Protein AF-A0A838MHF1-F1 (afdb_monomer)

Sequence (135 aa):
MNDENKIKYQLILDCNNQLKQMGILRFEILAIVSSISMAIFGFIFTLTNIIQNSILAGMSLSIFLFITLVSLAIYIDQTRENMYYLINVMQEMKIKKLGQDFDTPKPKSSAHWPETLYIIFIIDILFFILSLLKF

Foldseek 3Di:
DDVVVVVVVVVVVVVQVVVLVVVLVLLVVQLVVLVVVLVVLVVVVVVVVQFPAPVLSVVLNVLSVVLNVVSVVVSVVSVVVVVVLVVVVVVCPVVDDPPDDDPRPPPPPPVDDSVVSVVSNVVSVVSNVVRRDDD

Structure (mmCIF, N/CA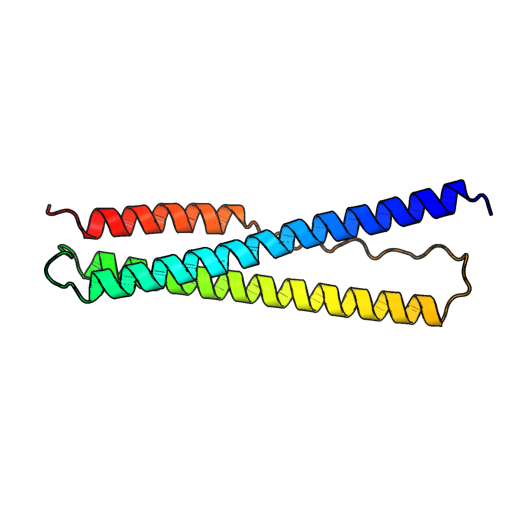/C/O backbone):
data_AF-A0A838MHF1-F1
#
_entry.id   AF-A0A838MHF1-F1
#
loop_
_atom_site.group_PDB
_atom_site.id
_atom_site.type_symbol
_atom_site.label_atom_id
_atom_site.label_alt_id
_atom_site.label_comp_id
_atom_site.label_asym_id
_atom_site.label_entity_id
_atom_site.label_seq_id
_atom_site.pdbx_PDB_ins_code
_atom_site.Cartn_x
_atom_site.Cartn_y
_atom_site.Cartn_z
_atom_site.occupancy
_atom_site.B_iso_or_equiv
_atom_site.auth_seq_id
_atom_site.auth_comp_id
_atom_site.auth_asym_id
_atom_site.auth_atom_id
_atom_site.pdbx_PDB_model_num
ATOM 1 N N . MET A 1 1 ? 20.435 11.644 -40.503 1.00 51.53 1 MET A N 1
ATOM 2 C CA . MET A 1 1 ? 19.253 11.321 -39.676 1.00 51.53 1 MET A CA 1
ATOM 3 C C . MET A 1 1 ? 18.911 12.594 -38.925 1.00 51.53 1 MET A C 1
ATOM 5 O O . MET A 1 1 ? 19.798 13.102 -38.257 1.00 51.53 1 MET A O 1
ATOM 9 N N . ASN A 1 2 ? 17.734 13.177 -39.174 1.00 53.34 2 ASN A N 1
ATOM 10 C CA . ASN A 1 2 ? 17.388 14.528 -38.714 1.00 53.34 2 ASN A CA 1
ATOM 11 C C . ASN A 1 2 ? 17.373 14.558 -37.176 1.00 53.34 2 ASN A C 1
ATOM 13 O O . ASN A 1 2 ? 16.681 13.732 -36.576 1.00 53.34 2 ASN A O 1
ATOM 17 N N . ASP A 1 3 ? 18.123 15.471 -36.550 1.00 59.75 3 ASP A N 1
ATOM 18 C CA . ASP A 1 3 ? 18.212 15.611 -35.082 1.00 59.75 3 ASP A CA 1
ATOM 19 C C . ASP A 1 3 ? 16.829 15.724 -34.417 1.00 59.75 3 ASP A C 1
ATOM 21 O O . ASP A 1 3 ? 16.613 15.252 -33.302 1.00 59.75 3 ASP A O 1
ATOM 25 N N . GLU A 1 4 ? 15.855 16.240 -35.161 1.00 57.25 4 GLU A N 1
ATOM 26 C CA . GLU A 1 4 ? 14.447 16.354 -34.790 1.00 57.25 4 GLU A CA 1
ATOM 27 C C . GLU A 1 4 ? 13.779 15.007 -34.449 1.00 57.25 4 GLU A C 1
ATOM 29 O O . GLU A 1 4 ? 13.051 14.905 -33.459 1.00 57.25 4 GLU A O 1
ATOM 34 N N . ASN A 1 5 ? 14.077 13.936 -35.196 1.00 55.69 5 ASN A N 1
ATOM 35 C CA . ASN A 1 5 ? 13.538 12.606 -34.896 1.00 55.69 5 ASN A CA 1
ATOM 36 C C . ASN A 1 5 ? 14.146 12.055 -33.603 1.00 55.69 5 ASN A C 1
ATOM 38 O O . ASN A 1 5 ? 13.431 11.492 -32.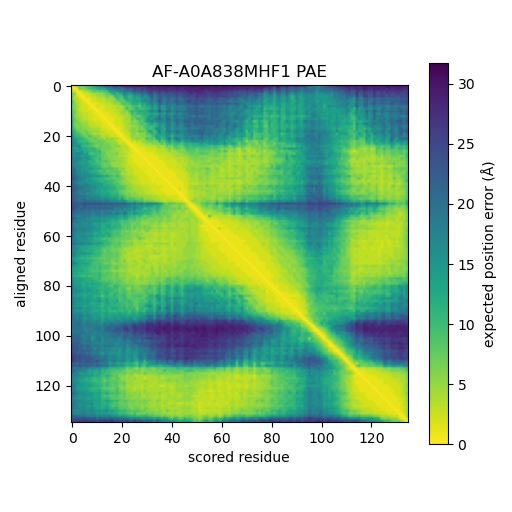779 1.00 55.69 5 ASN A O 1
ATOM 42 N N . LYS A 1 6 ? 15.447 12.274 -33.383 1.00 57.78 6 LYS A N 1
ATOM 43 C CA . LYS A 1 6 ? 16.156 11.814 -32.182 1.00 57.78 6 LYS A CA 1
ATOM 44 C C . LYS A 1 6 ? 15.603 12.481 -30.917 1.00 57.78 6 LYS A C 1
ATOM 46 O O . LYS A 1 6 ? 15.326 11.790 -29.942 1.00 57.78 6 LYS A O 1
ATOM 51 N N . ILE A 1 7 ? 15.348 13.790 -30.976 1.00 64.56 7 ILE A N 1
ATOM 52 C CA . ILE A 1 7 ? 14.735 14.568 -29.886 1.00 64.56 7 ILE A CA 1
ATOM 53 C C . ILE A 1 7 ? 13.312 14.075 -29.593 1.00 64.56 7 ILE A C 1
ATOM 55 O O . ILE A 1 7 ? 12.952 13.872 -28.433 1.00 64.56 7 ILE A O 1
ATOM 59 N N . LYS A 1 8 ? 12.511 13.826 -30.635 1.00 55.25 8 LYS A N 1
ATOM 60 C CA . LYS A 1 8 ? 11.138 13.329 -30.488 1.00 55.25 8 LYS A CA 1
ATOM 61 C C . LYS A 1 8 ? 11.090 11.950 -29.824 1.00 55.25 8 LYS A C 1
ATOM 63 O O . LYS A 1 8 ? 10.251 11.723 -28.956 1.00 55.25 8 LYS A O 1
ATOM 68 N N . TYR A 1 9 ? 12.010 11.053 -30.177 1.00 60.50 9 TYR A N 1
ATOM 69 C CA . TYR A 1 9 ? 12.125 9.743 -29.532 1.00 60.50 9 TYR A CA 1
ATOM 70 C C . TYR A 1 9 ? 12.535 9.843 -28.065 1.00 60.50 9 TYR A C 1
ATOM 72 O O . TYR A 1 9 ? 11.951 9.162 -27.224 1.00 60.50 9 TYR A O 1
ATOM 80 N N . GLN A 1 10 ? 13.495 10.712 -27.748 1.00 61.84 10 GLN A N 1
ATOM 81 C CA . GLN A 1 10 ? 13.943 10.925 -26.373 1.00 61.84 10 GLN A CA 1
ATOM 82 C C . GLN A 1 10 ? 12.799 11.449 -25.490 1.00 61.84 10 GLN A C 1
ATOM 84 O O . GLN A 1 10 ? 12.561 10.913 -24.412 1.00 61.84 10 GLN A O 1
ATOM 89 N N . LEU A 1 11 ? 12.009 12.396 -26.006 1.00 61.53 11 LEU A N 1
ATOM 90 C CA . LEU A 1 11 ? 10.815 12.925 -25.338 1.00 61.53 11 LEU A CA 1
ATOM 91 C C . LEU A 1 11 ? 9.743 11.861 -25.069 1.00 61.53 11 LEU A C 1
ATOM 93 O O . LEU A 1 11 ? 9.145 11.852 -23.995 1.00 61.53 11 LEU A O 1
ATOM 97 N N . ILE A 1 12 ? 9.490 10.956 -26.020 1.00 58.94 12 ILE A N 1
ATOM 98 C CA . ILE A 1 12 ? 8.509 9.871 -25.846 1.00 58.94 12 ILE A CA 1
ATOM 99 C C . ILE A 1 12 ? 8.988 8.873 -24.784 1.00 58.94 12 ILE A C 1
ATOM 101 O O . ILE A 1 12 ? 8.188 8.399 -23.974 1.00 58.94 12 ILE A O 1
ATOM 105 N N . LEU A 1 13 ? 10.287 8.565 -24.770 1.00 62.72 13 LEU A N 1
ATOM 106 C CA . LEU A 1 13 ? 10.886 7.666 -23.787 1.00 62.72 13 LEU A CA 1
ATOM 107 C C . LEU A 1 13 ? 10.820 8.262 -22.373 1.00 62.72 13 LEU A C 1
ATOM 109 O O . LEU A 1 13 ? 10.387 7.580 -21.442 1.00 62.72 13 LEU A O 1
ATOM 113 N N . ASP A 1 14 ? 11.174 9.540 -22.228 1.00 64.94 14 ASP A N 1
ATOM 114 C CA . ASP A 1 14 ? 11.114 10.261 -20.955 1.00 64.94 14 ASP A CA 1
ATOM 115 C C . ASP A 1 14 ? 9.673 10.404 -20.457 1.00 64.94 14 ASP A C 1
ATOM 117 O O . ASP A 1 14 ? 9.399 10.139 -19.288 1.00 64.94 14 ASP A O 1
ATOM 121 N N . CYS A 1 15 ? 8.725 10.721 -21.343 1.00 56.84 15 CYS A N 1
ATOM 122 C CA . CYS A 1 15 ? 7.307 10.812 -20.998 1.00 56.84 15 CYS A CA 1
ATOM 123 C C . CYS A 1 15 ? 6.744 9.465 -20.512 1.00 56.84 15 CYS A C 1
ATOM 125 O O . CYS A 1 15 ? 6.082 9.412 -19.476 1.00 56.84 15 CYS A O 1
ATOM 127 N N . ASN A 1 16 ? 7.059 8.358 -21.196 1.00 60.16 16 ASN A N 1
ATOM 128 C CA . ASN A 1 16 ? 6.640 7.016 -20.776 1.00 60.16 16 ASN A CA 1
ATOM 129 C C . ASN A 1 16 ? 7.273 6.590 -19.444 1.00 60.16 16 ASN A C 1
ATOM 131 O O . ASN A 1 16 ? 6.605 5.963 -18.619 1.00 60.16 16 ASN A O 1
ATOM 135 N N . ASN A 1 17 ? 8.542 6.933 -19.216 1.00 65.81 17 ASN A N 1
ATOM 136 C CA . ASN A 1 17 ? 9.210 6.674 -17.944 1.00 65.81 17 ASN A CA 1
ATOM 137 C C . ASN A 1 17 ? 8.583 7.485 -16.807 1.00 65.81 17 ASN A C 1
ATOM 139 O O . ASN A 1 17 ? 8.308 6.921 -15.750 1.00 65.81 17 ASN A O 1
ATOM 143 N N . GLN A 1 18 ? 8.286 8.766 -17.029 1.00 63.41 18 GLN A N 1
ATOM 144 C CA . GLN A 1 18 ? 7.611 9.615 -16.046 1.00 63.41 18 GLN A CA 1
ATOM 145 C C . GLN A 1 18 ? 6.201 9.104 -15.720 1.00 63.41 18 GLN A C 1
ATOM 147 O O . GLN A 1 18 ? 5.854 8.982 -14.549 1.00 63.41 18 GLN A O 1
ATOM 152 N N . LEU A 1 19 ? 5.408 8.725 -16.727 1.00 59.41 19 LEU A N 1
ATOM 153 C CA . LEU A 1 19 ? 4.073 8.141 -16.533 1.00 59.41 19 LEU A CA 1
ATOM 154 C C . LEU A 1 19 ? 4.114 6.846 -15.713 1.00 59.41 19 LEU A C 1
ATOM 156 O O . LEU A 1 19 ? 3.304 6.659 -14.805 1.00 59.41 19 LEU A O 1
ATOM 160 N N . LYS A 1 20 ? 5.084 5.966 -15.984 1.00 63.56 20 LYS A N 1
ATOM 161 C CA . LYS A 1 20 ? 5.292 4.741 -15.200 1.00 63.56 20 LYS A CA 1
ATOM 162 C C . LYS A 1 20 ? 5.737 5.029 -13.769 1.00 63.56 20 LYS A C 1
ATOM 164 O O . LYS A 1 20 ? 5.231 4.401 -12.842 1.00 63.56 20 LYS A O 1
ATOM 169 N N . GLN A 1 21 ? 6.659 5.973 -13.583 1.00 65.25 21 GLN A N 1
ATOM 170 C CA . GLN A 1 21 ? 7.117 6.385 -12.256 1.00 65.25 21 GLN A CA 1
ATOM 171 C C . GLN A 1 21 ? 5.962 6.946 -11.424 1.00 65.25 21 GLN A C 1
ATOM 173 O O . GLN A 1 21 ? 5.823 6.567 -10.266 1.00 65.25 21 GLN A O 1
ATOM 178 N N . MET A 1 22 ? 5.075 7.752 -12.019 1.00 61.72 22 MET A N 1
ATOM 179 C CA . MET A 1 22 ? 3.881 8.256 -11.333 1.00 61.72 22 MET A CA 1
ATOM 180 C C . MET A 1 22 ? 2.924 7.138 -10.896 1.00 61.72 22 MET A C 1
ATOM 182 O O . MET A 1 22 ? 2.289 7.272 -9.854 1.00 61.72 22 MET A O 1
ATOM 186 N N . GLY A 1 23 ? 2.810 6.045 -11.658 1.00 64.75 23 GLY A N 1
ATOM 187 C CA . GLY A 1 23 ? 1.989 4.886 -11.285 1.00 64.75 23 GLY A CA 1
ATOM 188 C C . GLY A 1 23 ? 2.544 4.128 -10.077 1.00 64.75 23 GLY A C 1
ATOM 189 O O . GLY A 1 23 ? 1.812 3.863 -9.128 1.00 64.75 23 GLY A O 1
ATOM 190 N N . ILE A 1 24 ? 3.850 3.854 -10.079 1.00 69.19 24 ILE A N 1
ATOM 191 C CA . ILE A 1 24 ? 4.547 3.146 -8.992 1.00 69.19 24 ILE A CA 1
ATOM 192 C C . ILE A 1 24 ? 4.527 3.958 -7.696 1.00 69.19 24 ILE A C 1
ATOM 194 O O . ILE A 1 24 ? 4.245 3.415 -6.626 1.00 69.19 24 ILE A O 1
ATOM 198 N N . LEU A 1 25 ? 4.752 5.270 -7.804 1.00 73.56 25 LEU A N 1
ATOM 199 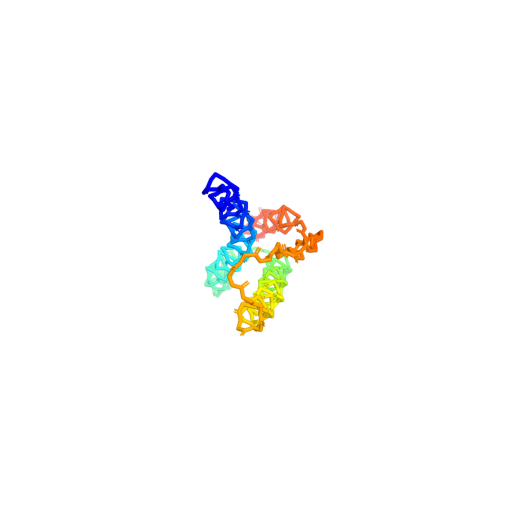C CA . LEU A 1 25 ? 4.775 6.176 -6.657 1.00 73.56 25 LEU A CA 1
ATOM 200 C C . LEU A 1 25 ? 3.452 6.150 -5.876 1.00 73.56 25 LEU A C 1
ATOM 202 O O . LEU A 1 25 ? 3.450 6.298 -4.658 1.00 73.56 25 LEU A O 1
ATOM 206 N N . ARG A 1 26 ? 2.316 5.935 -6.555 1.00 76.69 26 ARG A N 1
ATOM 207 C CA . ARG A 1 26 ? 0.996 5.859 -5.904 1.00 76.69 26 ARG A CA 1
ATOM 208 C C . ARG A 1 26 ? 0.899 4.671 -4.949 1.00 76.69 26 ARG A C 1
ATOM 210 O O . ARG A 1 26 ? 0.401 4.836 -3.840 1.00 76.69 26 ARG A O 1
ATOM 217 N N . PHE A 1 27 ? 1.386 3.499 -5.353 1.00 76.44 27 PHE A N 1
ATOM 218 C CA . PHE A 1 27 ? 1.362 2.301 -4.506 1.00 76.44 27 PHE A CA 1
ATOM 219 C C . PHE A 1 27 ? 2.368 2.390 -3.355 1.00 76.44 27 PHE A C 1
ATOM 221 O O . PHE A 1 27 ? 2.066 1.947 -2.248 1.00 76.44 27 PHE A O 1
ATOM 228 N N . GLU A 1 28 ? 3.521 3.023 -3.587 1.00 78.69 28 GLU A N 1
ATOM 229 C CA . GLU A 1 28 ? 4.509 3.311 -2.542 1.00 78.69 28 GLU A CA 1
ATOM 230 C C . GLU A 1 28 ? 3.932 4.232 -1.462 1.00 78.69 28 GLU A C 1
ATOM 232 O O . GLU A 1 28 ? 3.938 3.894 -0.278 1.00 78.69 28 GLU A O 1
ATOM 237 N N . ILE A 1 29 ? 3.357 5.368 -1.876 1.00 80.88 29 ILE A N 1
ATOM 238 C CA . ILE A 1 29 ? 2.719 6.324 -0.966 1.00 80.88 29 ILE A CA 1
ATOM 239 C C . ILE A 1 29 ? 1.581 5.647 -0.201 1.00 80.88 29 ILE A C 1
ATOM 241 O O . ILE A 1 29 ? 1.466 5.843 1.007 1.00 80.88 29 ILE A O 1
ATOM 245 N N . LEU A 1 30 ? 0.758 4.834 -0.871 1.00 81.62 30 LEU A N 1
ATOM 246 C CA . LEU A 1 30 ? -0.351 4.140 -0.223 1.00 81.62 30 LEU A CA 1
ATOM 247 C C . LEU A 1 30 ? 0.131 3.160 0.855 1.00 81.62 30 LEU A C 1
ATOM 249 O O . LEU A 1 30 ? -0.419 3.171 1.952 1.00 81.62 30 LEU A O 1
ATOM 253 N N . ALA A 1 31 ? 1.181 2.378 0.583 1.00 80.75 31 ALA A N 1
ATOM 254 C CA . ALA A 1 31 ? 1.772 1.464 1.561 1.00 80.75 31 ALA A CA 1
ATOM 255 C C . ALA A 1 31 ? 2.403 2.205 2.755 1.00 80.75 31 ALA A C 1
ATOM 257 O O . ALA A 1 31 ? 2.280 1.769 3.902 1.00 80.75 31 ALA A O 1
ATOM 258 N N . ILE A 1 32 ? 3.057 3.347 2.512 1.00 83.81 32 ILE A N 1
ATOM 259 C CA . ILE A 1 32 ? 3.625 4.183 3.579 1.00 83.81 32 ILE A CA 1
ATOM 260 C C . ILE A 1 32 ? 2.502 4.739 4.457 1.00 83.81 32 ILE A C 1
ATOM 262 O O . ILE A 1 32 ? 2.528 4.559 5.675 1.00 83.81 32 ILE A O 1
ATOM 266 N N . VAL A 1 33 ? 1.494 5.373 3.855 1.00 85.19 33 VAL A N 1
ATOM 267 C CA . VAL A 1 33 ? 0.368 5.963 4.590 1.00 85.19 33 VAL A CA 1
ATOM 268 C C . VAL A 1 33 ? -0.384 4.892 5.378 1.00 85.19 33 VAL A C 1
ATOM 270 O O . VAL A 1 33 ? -0.665 5.104 6.556 1.00 85.19 33 VAL A O 1
ATOM 273 N N . SER A 1 34 ? -0.635 3.719 4.791 1.00 82.94 34 SER A N 1
ATOM 274 C CA . SER A 1 34 ? -1.314 2.628 5.492 1.00 82.94 34 SER A CA 1
ATOM 275 C C . SER A 1 34 ? -0.498 2.078 6.662 1.00 82.94 34 SER A C 1
ATOM 277 O O . SER A 1 34 ? -1.072 1.790 7.711 1.00 82.94 34 SER A O 1
ATOM 279 N N . SER A 1 35 ? 0.832 2.010 6.543 1.00 83.75 35 SER A N 1
ATOM 280 C CA . SER A 1 35 ? 1.707 1.592 7.647 1.00 83.75 35 SER A CA 1
ATOM 281 C C . SER A 1 35 ? 1.716 2.593 8.811 1.00 83.75 35 SER A C 1
ATOM 283 O O . SER A 1 35 ? 1.657 2.191 9.974 1.00 83.75 35 SER A O 1
ATOM 285 N N . ILE A 1 36 ? 1.706 3.899 8.512 1.00 87.62 36 ILE A N 1
ATOM 286 C CA . ILE A 1 36 ? 1.607 4.962 9.522 1.00 87.62 36 ILE A CA 1
ATOM 287 C C . ILE A 1 36 ? 0.249 4.887 10.222 1.00 87.62 36 ILE A C 1
ATOM 289 O O . ILE A 1 36 ? 0.188 4.912 11.452 1.00 87.62 36 ILE A O 1
ATOM 293 N N . SER A 1 37 ? -0.839 4.745 9.460 1.00 85.69 37 SER A N 1
ATOM 294 C CA . SER A 1 37 ? -2.179 4.565 10.021 1.00 85.69 37 SER A CA 1
ATOM 295 C C . SER A 1 37 ? -2.247 3.333 10.918 1.00 85.69 37 SER A C 1
ATOM 297 O O . SER A 1 37 ? -2.720 3.440 12.044 1.00 85.69 37 SER A O 1
ATOM 299 N N . MET A 1 38 ? -1.690 2.198 10.491 1.00 85.00 38 MET A N 1
ATOM 300 C CA . MET A 1 38 ? -1.641 0.977 11.298 1.00 85.00 38 MET A CA 1
ATOM 301 C C . MET A 1 38 ? -0.886 1.177 12.622 1.00 85.00 38 MET A C 1
ATOM 303 O O . MET A 1 38 ? -1.334 0.687 13.657 1.00 85.00 38 MET A O 1
ATOM 307 N N . ALA A 1 39 ? 0.226 1.918 12.627 1.00 86.69 39 ALA A N 1
ATOM 308 C CA . ALA A 1 39 ? 0.968 2.218 13.853 1.00 86.69 39 ALA A CA 1
ATOM 309 C C . ALA A 1 39 ? 0.144 3.069 14.836 1.00 86.69 39 ALA A C 1
ATOM 311 O O . ALA A 1 39 ? 0.085 2.761 16.029 1.00 86.69 39 ALA A O 1
ATOM 312 N N . ILE A 1 40 ? -0.542 4.102 14.333 1.00 86.25 40 ILE A N 1
ATOM 313 C CA . ILE A 1 40 ? -1.453 4.940 15.129 1.00 86.25 40 ILE A CA 1
ATOM 314 C C . ILE A 1 40 ? -2.600 4.091 15.691 1.00 86.25 40 ILE A C 1
ATOM 316 O O . ILE A 1 40 ? -2.936 4.192 16.869 1.00 86.25 40 ILE A O 1
ATOM 320 N N . PHE A 1 41 ? -3.169 3.212 14.871 1.00 83.50 41 PHE A N 1
ATOM 321 C CA . PHE A 1 41 ? -4.222 2.289 15.277 1.00 83.50 41 PHE A CA 1
ATOM 322 C C . PHE A 1 41 ? -3.769 1.329 16.364 1.00 83.50 41 PHE A C 1
ATOM 324 O O . PHE A 1 41 ? -4.473 1.171 17.355 1.00 83.50 41 PHE A O 1
ATOM 331 N N . GLY A 1 42 ? -2.597 0.712 16.211 1.00 82.25 42 GLY A N 1
ATOM 332 C CA . GLY A 1 42 ? -2.028 -0.177 17.220 1.00 82.25 42 GLY A CA 1
ATOM 333 C C . GLY A 1 42 ? -1.846 0.534 18.560 1.00 82.25 42 GLY A C 1
ATOM 334 O O . GLY A 1 42 ? -2.155 -0.034 19.604 1.00 82.25 42 GLY A O 1
ATOM 335 N N . PHE A 1 43 ? -1.433 1.804 18.534 1.00 85.38 43 PHE A N 1
ATOM 336 C CA . PHE A 1 43 ? -1.340 2.636 19.732 1.00 85.38 43 PHE A CA 1
ATOM 337 C C . PHE A 1 43 ? -2.711 2.939 20.362 1.00 85.38 43 PHE A C 1
ATOM 339 O O . PHE A 1 43 ? -2.862 2.871 21.576 1.00 85.38 43 PHE A O 1
ATOM 346 N N . ILE A 1 44 ? -3.736 3.237 19.562 1.00 83.06 44 ILE A N 1
ATOM 347 C CA . ILE A 1 44 ? -5.103 3.426 20.077 1.00 83.06 44 ILE A CA 1
ATOM 348 C C . ILE A 1 44 ? -5.674 2.100 20.603 1.00 83.06 44 ILE A C 1
ATOM 350 O O . ILE A 1 44 ? -6.414 2.090 21.581 1.00 83.06 44 ILE A O 1
ATOM 354 N N . PHE A 1 45 ? -5.300 0.973 20.001 1.00 78.94 45 PHE A N 1
ATOM 355 C CA . PHE A 1 45 ? -5.774 -0.348 20.397 1.00 78.94 45 PHE A CA 1
ATOM 356 C C . PHE A 1 45 ? -5.265 -0.784 21.770 1.00 78.94 45 PHE A C 1
ATOM 358 O O . PHE A 1 45 ? -6.008 -1.398 22.535 1.00 78.94 45 PHE A O 1
ATOM 365 N N . THR A 1 46 ? -4.030 -0.426 22.126 1.00 80.69 46 THR A N 1
ATOM 366 C CA . THR A 1 46 ? -3.512 -0.668 23.481 1.00 80.69 46 THR A CA 1
ATOM 367 C C . THR A 1 46 ? -4.199 0.207 24.531 1.00 80.69 46 THR A C 1
ATOM 369 O O . THR A 1 46 ? -4.269 -0.179 25.697 1.00 80.69 46 THR A O 1
ATOM 372 N N . LEU A 1 47 ? -4.780 1.342 24.129 1.00 80.94 47 LEU A N 1
ATOM 373 C CA . LEU A 1 47 ? -5.659 2.166 24.958 1.00 80.94 47 LEU A CA 1
ATOM 374 C C . LEU A 1 47 ? -7.071 1.552 24.988 1.00 80.94 47 LEU A C 1
ATOM 376 O O . LEU A 1 47 ? -8.042 2.132 24.499 1.00 80.94 47 LEU A O 1
ATOM 380 N N . THR A 1 48 ? -7.196 0.374 25.606 1.00 66.50 48 THR A N 1
ATOM 381 C CA . THR A 1 48 ? -8.420 -0.455 25.657 1.00 66.50 48 THR A CA 1
ATOM 382 C C . THR A 1 48 ? -9.675 0.278 26.134 1.00 66.50 48 THR A C 1
ATOM 384 O O . THR A 1 48 ? -10.782 -0.149 25.833 1.00 66.50 48 THR A O 1
ATOM 387 N N . ASN A 1 49 ? -9.525 1.387 26.861 1.00 73.06 49 ASN A N 1
ATOM 388 C CA . ASN A 1 49 ? -10.641 2.191 27.365 1.00 73.06 49 ASN A CA 1
ATOM 389 C C . ASN A 1 49 ? -11.343 3.030 26.281 1.00 73.06 49 ASN A C 1
ATOM 391 O O . ASN A 1 49 ? -12.447 3.521 26.512 1.00 73.06 49 ASN A O 1
ATOM 395 N N . ILE A 1 50 ? -10.703 3.231 25.125 1.00 76.75 50 ILE A N 1
ATOM 396 C CA . ILE A 1 50 ? -11.223 4.071 24.038 1.00 76.75 50 ILE A CA 1
ATOM 397 C C . ILE A 1 50 ? -12.053 3.236 23.052 1.00 76.75 50 ILE A C 1
ATOM 399 O O . ILE A 1 50 ? -13.063 3.715 22.539 1.00 76.75 50 ILE A O 1
ATOM 403 N N . ILE A 1 51 ? -11.676 1.975 22.829 1.00 78.44 51 ILE A N 1
ATOM 404 C CA . ILE A 1 51 ? -12.380 1.082 21.904 1.00 78.44 51 ILE A CA 1
ATOM 405 C C . ILE A 1 51 ? -13.670 0.577 22.545 1.00 78.44 51 ILE A C 1
ATOM 407 O O . ILE A 1 51 ? -13.645 -0.181 23.511 1.00 78.44 51 ILE A O 1
ATOM 411 N N . GLN A 1 52 ? -14.805 0.963 21.963 1.00 83.38 52 GLN A N 1
ATOM 412 C CA . GLN A 1 52 ? -16.121 0.493 22.398 1.00 83.38 52 GLN A CA 1
ATOM 413 C C . GLN A 1 52 ? -16.492 -0.832 21.720 1.00 83.38 52 GLN A C 1
ATOM 415 O O . GLN A 1 52 ? -17.146 -1.674 22.330 1.00 83.38 52 GLN A O 1
ATOM 420 N N . ASN A 1 53 ? -16.039 -1.051 20.478 1.00 83.06 53 ASN A N 1
ATOM 421 C CA . ASN A 1 53 ? -16.306 -2.273 19.720 1.00 83.06 53 ASN A CA 1
ATOM 422 C C . ASN A 1 53 ? -15.009 -2.939 19.227 1.00 83.06 53 ASN A C 1
ATOM 424 O O . ASN A 1 53 ? -14.476 -2.615 18.163 1.00 83.06 53 ASN A O 1
ATOM 428 N N . SER A 1 54 ? -14.516 -3.909 20.002 1.00 79.44 54 SER A N 1
ATOM 429 C CA . SER A 1 54 ? -13.264 -4.628 19.726 1.00 79.44 54 SER A CA 1
ATOM 430 C C . SER A 1 54 ? -13.305 -5.482 18.457 1.00 79.44 54 SER A C 1
ATOM 432 O O . SER A 1 54 ? -12.279 -5.629 17.794 1.00 79.44 54 SER A O 1
ATOM 434 N N . ILE A 1 55 ? -14.478 -6.005 18.080 1.00 84.06 55 ILE A N 1
ATOM 435 C CA . ILE A 1 55 ? -14.653 -6.796 16.854 1.00 84.06 55 ILE A CA 1
ATOM 436 C C . ILE A 1 55 ? -14.453 -5.901 15.631 1.00 84.06 55 ILE A C 1
ATOM 438 O O . ILE A 1 55 ? -13.685 -6.244 14.733 1.00 84.06 55 ILE A O 1
ATOM 442 N N . LEU A 1 56 ? -15.098 -4.732 15.621 1.00 83.50 56 LEU A N 1
ATOM 443 C CA . LEU A 1 56 ? -14.991 -3.771 14.521 1.00 83.50 56 LEU A CA 1
ATOM 444 C C . LEU A 1 56 ? -13.561 -3.222 14.393 1.00 83.50 56 LEU A C 1
ATOM 446 O O . LEU A 1 56 ? -13.034 -3.128 13.287 1.00 83.50 56 LEU A O 1
ATOM 450 N N . ALA A 1 57 ? -12.905 -2.941 15.523 1.00 82.25 57 ALA A N 1
ATOM 451 C CA . ALA A 1 57 ? -11.507 -2.516 15.547 1.00 82.25 57 ALA A CA 1
ATOM 452 C C . ALA A 1 57 ? -10.552 -3.605 15.017 1.00 82.25 57 ALA A C 1
ATOM 454 O O . ALA A 1 57 ? -9.645 -3.306 14.241 1.00 82.25 57 ALA A O 1
ATOM 455 N N . GLY A 1 58 ? -10.769 -4.874 15.383 1.00 83.38 58 GLY A N 1
ATOM 456 C CA . GLY A 1 58 ? -9.972 -6.002 14.887 1.00 83.38 58 GLY A CA 1
ATOM 457 C C . GLY A 1 58 ? -10.177 -6.286 13.393 1.00 83.38 58 GLY A C 1
ATOM 458 O O . GLY A 1 58 ? -9.215 -6.588 12.680 1.00 83.38 58 GLY A O 1
ATOM 459 N N . MET A 1 59 ? -11.412 -6.140 12.899 1.00 86.50 59 MET A N 1
ATOM 460 C CA . MET A 1 59 ? -11.711 -6.210 11.465 1.00 86.50 59 MET A CA 1
ATOM 461 C C . MET A 1 59 ? -10.980 -5.111 10.699 1.00 86.50 59 MET A C 1
ATOM 463 O O . MET A 1 59 ? -10.311 -5.412 9.713 1.00 86.50 59 MET A O 1
ATOM 467 N N . SER A 1 60 ? -11.037 -3.872 11.190 1.00 86.31 60 SER A N 1
ATOM 468 C CA . SER A 1 60 ? -10.343 -2.751 10.557 1.00 86.31 60 SER A CA 1
ATOM 469 C C . SER A 1 60 ? -8.828 -2.965 10.516 1.00 86.31 60 SER A C 1
ATOM 471 O O . SER A 1 60 ? -8.212 -2.877 9.461 1.00 86.31 60 SER A O 1
ATOM 473 N N . LEU A 1 61 ? -8.216 -3.403 11.622 1.00 84.81 61 LEU A N 1
ATOM 474 C CA . LEU A 1 61 ? -6.780 -3.707 11.660 1.00 84.81 61 LEU A CA 1
ATOM 475 C C . LEU A 1 61 ? -6.373 -4.763 10.616 1.00 84.81 61 LEU A C 1
ATOM 477 O O . LEU A 1 61 ? -5.325 -4.644 9.978 1.00 84.81 61 LEU A O 1
ATOM 481 N N . SER A 1 62 ? -7.217 -5.775 10.403 1.00 87.06 62 SER A N 1
ATOM 482 C CA . SER A 1 62 ? -6.987 -6.802 9.380 1.00 87.06 62 SER A CA 1
ATOM 483 C C . SER A 1 62 ? -7.054 -6.227 7.960 1.00 87.06 62 SER A C 1
ATOM 485 O O . SER A 1 62 ? -6.256 -6.614 7.104 1.00 87.06 62 SER A O 1
ATOM 487 N N . ILE A 1 63 ? -7.966 -5.281 7.711 1.00 87.50 63 ILE A N 1
ATOM 488 C CA . ILE A 1 63 ? -8.101 -4.587 6.425 1.00 87.50 63 ILE A CA 1
ATOM 489 C C . ILE A 1 63 ? -6.883 -3.687 6.172 1.00 87.50 63 ILE A C 1
ATOM 491 O O . ILE A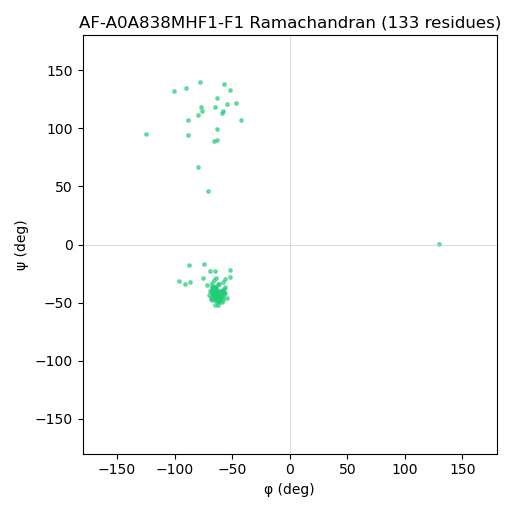 1 63 ? -6.288 -3.789 5.097 1.00 87.50 63 ILE A O 1
ATOM 495 N N . PHE A 1 64 ? -6.423 -2.908 7.158 1.00 84.94 64 PHE A N 1
ATOM 496 C CA . PHE A 1 64 ? -5.180 -2.127 7.058 1.00 84.94 64 PHE A CA 1
ATOM 497 C C . PHE A 1 64 ? -3.980 -2.993 6.676 1.00 84.94 64 PHE A C 1
ATOM 499 O O . PHE A 1 64 ? -3.195 -2.634 5.790 1.00 84.94 64 PHE A O 1
ATOM 506 N N . LEU A 1 65 ? -3.836 -4.150 7.325 1.00 86.25 65 LEU A N 1
ATOM 507 C CA . LEU A 1 65 ? -2.748 -5.081 7.051 1.00 86.25 65 LEU A CA 1
ATOM 508 C C . LEU A 1 65 ? -2.845 -5.631 5.622 1.00 86.25 65 LEU A C 1
ATOM 510 O O . LEU A 1 65 ? -1.845 -5.654 4.903 1.00 86.25 65 LEU A O 1
ATOM 514 N N . PHE A 1 66 ? -4.048 -6.000 5.179 1.00 88.50 66 PHE A N 1
ATOM 515 C CA . PHE A 1 66 ? -4.289 -6.460 3.814 1.00 88.50 66 PHE A CA 1
ATOM 516 C C . PHE A 1 66 ? -3.951 -5.387 2.770 1.00 88.50 66 PHE A C 1
ATOM 518 O O . PHE A 1 66 ? -3.190 -5.664 1.843 1.00 88.50 66 PHE A O 1
ATOM 525 N N . ILE A 1 67 ? -4.439 -4.153 2.936 1.00 87.12 67 ILE A N 1
ATOM 526 C CA . ILE A 1 67 ? -4.153 -3.034 2.022 1.00 87.12 67 ILE A CA 1
ATOM 527 C C . ILE A 1 67 ? -2.648 -2.781 1.939 1.00 87.12 67 ILE A C 1
ATOM 529 O O . ILE A 1 67 ? -2.117 -2.603 0.842 1.00 87.12 67 ILE A O 1
ATOM 533 N N . THR A 1 68 ? -1.953 -2.804 3.077 1.00 85.00 68 THR A N 1
ATOM 534 C CA . THR A 1 68 ? -0.502 -2.585 3.135 1.00 85.00 68 THR A CA 1
ATOM 535 C C . THR A 1 68 ? 0.249 -3.670 2.365 1.00 85.00 68 THR A C 1
ATOM 537 O O . THR A 1 68 ? 1.084 -3.354 1.519 1.00 85.00 68 THR A O 1
ATOM 540 N N . LEU A 1 69 ? -0.078 -4.946 2.600 1.00 86.44 69 LEU A N 1
ATOM 541 C CA . LEU A 1 69 ? 0.562 -6.069 1.910 1.00 86.44 69 LEU A CA 1
ATOM 542 C C . LEU A 1 69 ? 0.283 -6.061 0.407 1.00 86.44 69 LEU A C 1
ATOM 544 O O . LEU A 1 69 ? 1.204 -6.264 -0.379 1.00 86.44 69 LEU A O 1
ATOM 548 N N . VAL A 1 70 ? -0.961 -5.807 -0.001 1.00 87.50 70 VAL A N 1
ATOM 549 C CA . VAL A 1 70 ? -1.339 -5.755 -1.419 1.00 87.50 70 VAL A CA 1
ATOM 550 C C . VAL A 1 70 ? -0.650 -4.587 -2.120 1.00 87.50 70 VAL A C 1
ATOM 552 O O . VAL A 1 70 ? -0.078 -4.775 -3.191 1.00 87.50 70 VAL A O 1
ATOM 555 N N . SER A 1 71 ? -0.637 -3.402 -1.505 1.00 82.38 71 SER A N 1
ATOM 556 C CA . SER A 1 71 ? 0.035 -2.222 -2.065 1.00 82.38 71 SER A CA 1
ATOM 557 C C . SER A 1 71 ? 1.537 -2.461 -2.220 1.00 82.38 71 SER A C 1
ATOM 559 O O . SER A 1 71 ? 2.105 -2.159 -3.268 1.00 82.38 71 SER A O 1
ATOM 561 N N . LEU A 1 72 ? 2.170 -3.079 -1.218 1.00 81.62 72 LEU A N 1
ATOM 562 C CA . LEU A 1 72 ? 3.587 -3.428 -1.262 1.00 81.62 72 LEU A CA 1
ATOM 563 C C . LEU A 1 72 ? 3.887 -4.512 -2.308 1.00 81.62 72 LEU A C 1
ATOM 565 O O . LEU A 1 72 ? 4.876 -4.406 -3.029 1.00 81.62 72 LEU A O 1
ATOM 569 N N . ALA A 1 73 ? 3.037 -5.533 -2.432 1.00 83.19 73 ALA A N 1
ATOM 570 C CA . ALA A 1 73 ? 3.193 -6.582 -3.436 1.00 83.19 73 ALA A CA 1
ATOM 571 C C . ALA A 1 73 ? 3.118 -6.012 -4.859 1.00 83.19 73 ALA A C 1
ATOM 573 O O . ALA A 1 73 ? 3.986 -6.307 -5.679 1.00 83.19 73 ALA A O 1
ATOM 574 N N . ILE A 1 74 ? 2.138 -5.142 -5.129 1.00 81.81 74 ILE A N 1
ATOM 575 C CA . ILE A 1 74 ? 1.993 -4.464 -6.426 1.00 81.81 74 ILE A CA 1
ATOM 576 C C . ILE A 1 74 ? 3.195 -3.553 -6.694 1.00 81.81 74 ILE A C 1
ATOM 578 O O . ILE A 1 74 ? 3.741 -3.568 -7.796 1.00 81.81 74 ILE A O 1
ATOM 582 N N . TYR A 1 75 ? 3.647 -2.797 -5.690 1.00 79.50 75 TYR A N 1
ATOM 583 C CA . TYR A 1 75 ? 4.837 -1.957 -5.807 1.00 79.50 75 TYR A CA 1
ATOM 584 C C . TYR A 1 75 ? 6.084 -2.771 -6.182 1.00 79.50 75 TYR A C 1
ATOM 586 O O . TYR A 1 75 ? 6.811 -2.404 -7.110 1.00 79.50 75 TYR A O 1
ATOM 594 N N . ILE A 1 76 ? 6.322 -3.897 -5.502 1.00 77.31 76 ILE A N 1
ATOM 595 C CA . ILE A 1 76 ? 7.456 -4.786 -5.785 1.00 77.31 76 ILE A CA 1
ATOM 596 C C . ILE A 1 76 ? 7.347 -5.364 -7.199 1.00 77.31 76 ILE A C 1
ATOM 598 O O . ILE A 1 76 ? 8.344 -5.379 -7.921 1.00 77.31 76 ILE A O 1
ATOM 602 N N . ASP A 1 77 ? 6.161 -5.818 -7.606 1.00 79.62 77 ASP A N 1
ATOM 603 C CA . ASP A 1 77 ? 5.936 -6.411 -8.925 1.00 79.62 77 ASP A CA 1
ATOM 604 C C . ASP A 1 77 ? 6.207 -5.402 -10.053 1.00 79.62 77 ASP A C 1
ATOM 606 O O . ASP A 1 77 ? 7.031 -5.651 -10.936 1.00 79.62 77 ASP A O 1
ATOM 610 N N . GLN A 1 78 ? 5.645 -4.193 -9.951 1.00 72.19 78 GLN A N 1
ATOM 611 C CA . GLN A 1 78 ? 5.879 -3.118 -10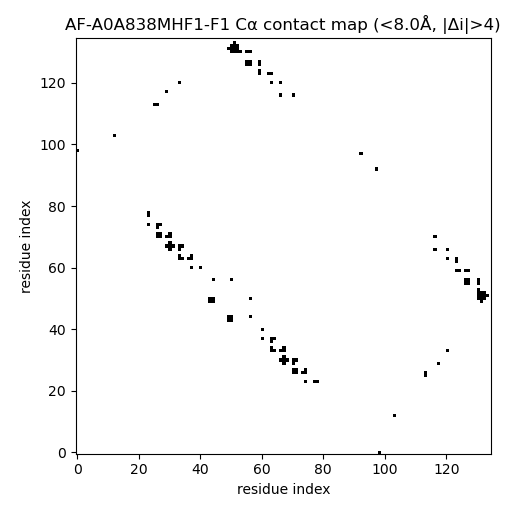.922 1.00 72.19 78 GLN A CA 1
ATOM 612 C C . GLN A 1 78 ? 7.342 -2.656 -10.950 1.00 72.19 78 GLN A C 1
ATOM 614 O O . GLN A 1 78 ? 7.895 -2.364 -12.015 1.00 72.19 78 GLN A O 1
ATOM 619 N N . THR A 1 79 ? 8.005 -2.617 -9.791 1.00 69.88 79 THR A N 1
ATOM 620 C CA . THR A 1 79 ? 9.429 -2.268 -9.702 1.00 69.88 79 THR A CA 1
ATOM 621 C C . THR A 1 79 ? 10.301 -3.340 -10.358 1.00 69.88 79 THR A C 1
ATOM 623 O O . THR A 1 79 ? 11.250 -3.009 -11.074 1.00 69.88 79 THR A O 1
ATOM 626 N N . ARG A 1 80 ? 9.968 -4.628 -10.189 1.00 74.19 80 ARG A N 1
ATOM 627 C CA . ARG A 1 80 ? 10.653 -5.740 -10.869 1.00 74.19 80 ARG A CA 1
ATOM 628 C C . ARG A 1 80 ? 10.475 -5.670 -12.379 1.00 74.19 80 ARG A C 1
ATOM 630 O O . ARG A 1 80 ? 11.476 -5.742 -13.090 1.00 74.19 80 ARG A O 1
ATOM 637 N N . GLU A 1 81 ? 9.251 -5.488 -12.872 1.00 70.56 81 GLU A N 1
ATOM 638 C CA . GLU A 1 81 ? 8.994 -5.331 -14.310 1.00 70.56 81 GLU A CA 1
ATOM 639 C C . GLU A 1 81 ? 9.797 -4.165 -14.904 1.00 70.56 81 GLU A C 1
ATOM 641 O O . GLU A 1 81 ? 10.404 -4.301 -15.970 1.00 70.56 81 GLU A O 1
ATOM 646 N N . ASN A 1 82 ? 9.883 -3.040 -14.190 1.00 65.56 82 ASN A N 1
ATOM 647 C CA . ASN A 1 82 ? 10.682 -1.895 -14.619 1.00 65.56 82 ASN A CA 1
ATOM 648 C C . ASN A 1 82 ? 12.188 -2.171 -14.630 1.00 65.56 82 ASN A C 1
ATOM 650 O O . ASN A 1 82 ? 12.872 -1.730 -15.555 1.00 65.56 82 ASN A O 1
ATOM 654 N N . MET A 1 83 ? 12.717 -2.911 -13.654 1.00 64.25 83 MET A N 1
ATOM 655 C CA . MET A 1 83 ? 14.125 -3.318 -13.670 1.00 64.25 83 MET A CA 1
ATOM 656 C C . MET A 1 83 ? 14.435 -4.230 -14.860 1.00 64.25 83 MET A C 1
ATOM 658 O O . MET A 1 83 ? 15.421 -3.995 -15.557 1.00 64.25 83 MET A O 1
ATOM 662 N N . TYR A 1 84 ? 13.584 -5.219 -15.150 1.00 69.44 84 TYR A N 1
ATOM 663 C CA . TYR A 1 84 ? 13.753 -6.080 -16.327 1.00 69.44 84 TYR A CA 1
ATOM 664 C C . TYR A 1 84 ? 13.693 -5.287 -17.634 1.00 69.44 84 TYR A C 1
ATOM 666 O O . TYR A 1 84 ? 14.517 -5.501 -18.522 1.00 69.44 84 TYR A O 1
ATOM 674 N N . TYR A 1 85 ? 12.770 -4.330 -17.731 1.00 65.75 85 TYR A N 1
ATOM 675 C CA . TYR A 1 85 ? 12.689 -3.421 -18.870 1.00 65.75 85 TYR A CA 1
ATOM 676 C C . TYR A 1 85 ? 13.982 -2.615 -19.047 1.00 65.75 85 TYR A C 1
ATOM 678 O O . TYR A 1 85 ? 14.545 -2.588 -20.140 1.00 65.75 85 TYR A O 1
ATOM 686 N N . LEU A 1 86 ? 14.491 -2.002 -17.974 1.00 63.12 86 LEU A N 1
ATOM 687 C CA . LEU A 1 86 ? 15.723 -1.214 -18.012 1.00 63.12 86 LEU A CA 1
ATOM 688 C C . LEU A 1 86 ? 16.926 -2.068 -18.441 1.00 63.12 86 LEU A C 1
ATOM 690 O O . LEU A 1 86 ? 17.738 -1.629 -19.253 1.00 63.12 86 LEU A O 1
ATOM 694 N N . ILE A 1 87 ? 17.024 -3.298 -17.928 1.00 66.69 87 ILE A N 1
ATOM 695 C CA . ILE A 1 87 ? 18.082 -4.250 -18.288 1.00 66.69 87 ILE A CA 1
ATOM 696 C C . ILE A 1 87 ? 18.005 -4.610 -19.775 1.00 66.69 87 ILE A C 1
ATOM 698 O O . ILE A 1 87 ? 19.033 -4.552 -20.451 1.00 66.69 87 ILE A O 1
ATOM 702 N N . ASN A 1 88 ? 16.814 -4.910 -20.302 1.00 65.69 88 ASN A N 1
ATOM 703 C CA . ASN A 1 88 ? 16.633 -5.202 -21.726 1.00 65.69 88 ASN A CA 1
ATOM 704 C C . ASN A 1 88 ? 17.000 -4.002 -22.604 1.00 65.69 88 ASN A C 1
ATOM 706 O O . ASN A 1 88 ? 17.754 -4.162 -23.560 1.00 65.69 88 ASN A O 1
ATOM 710 N N . VAL A 1 89 ? 16.564 -2.791 -22.247 1.00 64.12 89 VAL A N 1
ATOM 711 C CA . VAL A 1 89 ? 16.919 -1.568 -22.985 1.00 64.12 89 VAL A CA 1
ATOM 712 C C . VAL A 1 89 ? 18.433 -1.325 -22.953 1.00 64.12 89 VAL A C 1
ATOM 714 O O . VAL A 1 89 ? 19.029 -1.012 -23.981 1.00 64.12 89 VAL A O 1
ATOM 717 N N . MET A 1 90 ? 19.101 -1.533 -21.813 1.00 61.47 90 MET A N 1
ATOM 718 C CA . MET A 1 90 ? 20.565 -1.429 -21.717 1.00 61.47 90 MET A CA 1
ATOM 719 C C . MET A 1 90 ? 21.301 -2.480 -22.559 1.00 61.47 90 MET A C 1
ATOM 721 O O . MET A 1 90 ? 22.347 -2.176 -23.138 1.00 61.47 90 MET A O 1
ATOM 725 N N . GLN A 1 91 ? 20.785 -3.708 -22.638 1.00 63.44 91 GLN A N 1
ATOM 726 C CA . GLN A 1 91 ? 21.355 -4.762 -23.479 1.00 63.44 91 GLN A CA 1
ATOM 727 C C . GLN A 1 91 ? 21.147 -4.470 -24.969 1.00 63.44 91 GLN A C 1
ATOM 729 O O . GLN A 1 91 ? 22.097 -4.573 -25.743 1.00 63.44 91 GLN A O 1
ATOM 734 N N . GLU A 1 92 ? 19.961 -4.019 -25.372 1.00 62.31 92 GLU A N 1
ATOM 735 C CA . GLU A 1 92 ? 19.685 -3.610 -26.752 1.00 62.31 92 GLU A CA 1
ATOM 736 C C . GLU A 1 92 ? 20.543 -2.412 -27.178 1.00 62.31 92 GLU A C 1
ATOM 738 O O . GLU A 1 92 ? 21.092 -2.420 -28.281 1.00 62.31 92 GLU A O 1
ATOM 743 N N . MET A 1 93 ? 20.751 -1.429 -26.292 1.00 58.12 93 MET A N 1
ATOM 744 C CA . MET A 1 93 ? 21.660 -0.298 -26.533 1.00 58.12 93 MET A CA 1
ATOM 745 C C . MET A 1 93 ? 23.129 -0.720 -26.678 1.00 58.12 93 MET A C 1
ATOM 747 O O . MET A 1 93 ? 23.882 -0.054 -27.385 1.00 58.12 93 MET A O 1
ATOM 751 N N . LYS A 1 94 ? 23.558 -1.817 -26.037 1.00 56.16 94 LYS A N 1
ATOM 752 C CA . LYS A 1 94 ? 24.911 -2.376 -26.218 1.00 56.16 94 LYS A CA 1
ATOM 753 C C . LYS A 1 94 ? 25.078 -3.125 -27.542 1.00 56.16 94 LYS A C 1
ATOM 755 O O . LYS A 1 94 ? 26.196 -3.200 -28.045 1.00 56.16 94 LYS A O 1
ATOM 760 N N . ILE A 1 95 ? 24.002 -3.700 -28.080 1.00 55.97 95 ILE A N 1
ATOM 761 C CA . ILE A 1 95 ? 24.040 -4.592 -29.251 1.00 55.97 95 ILE A CA 1
ATOM 762 C C . ILE A 1 95 ? 23.738 -3.834 -30.557 1.00 55.97 95 ILE A C 1
ATOM 764 O O . ILE A 1 95 ? 24.290 -4.176 -31.604 1.00 55.97 95 ILE A O 1
ATOM 768 N N . LYS A 1 96 ? 22.911 -2.780 -30.525 1.00 49.50 96 LYS A N 1
ATOM 769 C CA . LYS A 1 96 ? 22.564 -1.971 -31.706 1.00 49.50 96 LYS A CA 1
ATOM 770 C C . LYS A 1 96 ? 23.364 -0.665 -31.765 1.00 49.50 96 LYS A C 1
ATOM 772 O O . LYS A 1 96 ? 23.431 0.095 -30.805 1.00 49.50 96 LYS A O 1
ATOM 777 N N . LYS A 1 97 ? 23.944 -0.370 -32.937 1.00 49.66 97 LYS A N 1
ATOM 778 C CA . LYS A 1 97 ? 24.577 0.926 -33.248 1.00 49.66 97 LYS A CA 1
ATOM 779 C C . LYS A 1 97 ? 23.566 2.069 -33.070 1.00 49.66 97 LYS A C 1
ATOM 781 O O . LYS A 1 97 ? 22.428 1.956 -33.523 1.00 49.66 97 LYS A O 1
ATOM 786 N N . LEU A 1 98 ? 24.025 3.178 -32.480 1.00 47.91 98 LEU A N 1
ATOM 787 C CA . LEU A 1 98 ? 23.314 4.460 -32.367 1.00 47.91 98 LEU A CA 1
ATOM 788 C C . LEU A 1 98 ? 22.611 4.805 -33.703 1.00 47.91 98 LEU A C 1
ATOM 790 O O . LEU A 1 98 ? 23.289 5.151 -34.669 1.00 47.91 98 LEU A O 1
ATOM 794 N N . GLY A 1 99 ? 21.277 4.697 -33.771 1.00 50.44 99 GLY A N 1
ATOM 795 C CA . GLY A 1 99 ? 20.497 5.088 -34.958 1.00 50.44 99 GLY A CA 1
ATOM 796 C C . GLY A 1 99 ? 19.481 4.079 -35.509 1.00 50.44 99 GLY A C 1
ATOM 797 O O . GLY A 1 99 ? 18.828 4.402 -36.494 1.0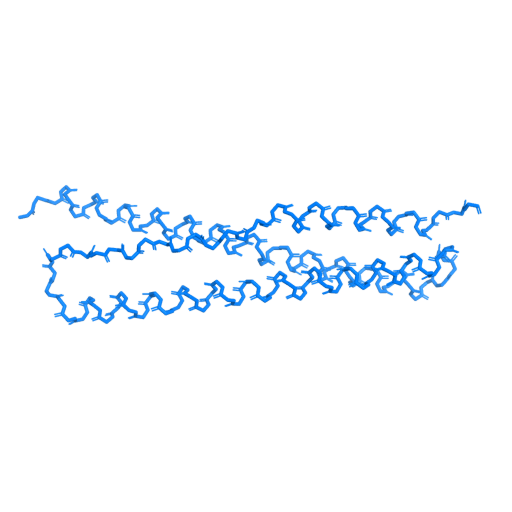0 50.44 99 GLY A O 1
ATOM 798 N N . GLN A 1 100 ? 19.316 2.891 -34.917 1.00 48.72 100 GLN A N 1
ATOM 799 C CA . GLN A 1 100 ? 18.160 2.031 -35.217 1.00 48.72 100 GLN A CA 1
ATOM 800 C C . GLN A 1 100 ? 16.997 2.345 -34.275 1.00 48.72 100 GLN A C 1
ATOM 802 O O . GLN A 1 100 ? 17.212 2.477 -33.070 1.00 48.72 100 GLN A O 1
ATOM 807 N N . ASP A 1 101 ? 15.788 2.454 -34.833 1.00 49.03 101 ASP A N 1
ATOM 808 C CA . ASP A 1 101 ? 14.558 2.625 -34.064 1.00 49.03 101 ASP A CA 1
ATOM 809 C C . ASP A 1 101 ? 14.446 1.488 -33.036 1.00 49.03 101 ASP A C 1
ATOM 811 O O . ASP A 1 101 ? 14.494 0.297 -33.365 1.00 49.03 101 ASP A O 1
ATOM 815 N N . PHE A 1 102 ? 14.382 1.871 -31.762 1.00 53.41 102 PHE A N 1
ATOM 816 C CA . PHE A 1 102 ? 14.060 0.954 -30.682 1.00 53.41 102 PHE A CA 1
ATOM 817 C C . PHE A 1 102 ? 12.555 0.730 -30.735 1.00 53.41 102 PHE A C 1
ATOM 819 O O . PHE A 1 102 ? 11.784 1.675 -30.547 1.00 53.41 102 PHE A O 1
ATOM 826 N N . ASP A 1 103 ? 12.133 -0.512 -30.954 1.00 51.84 103 ASP A N 1
ATOM 827 C CA . ASP A 1 103 ? 10.766 -0.911 -30.650 1.00 51.84 103 ASP A CA 1
ATOM 828 C C . ASP A 1 103 ? 10.614 -0.829 -29.138 1.00 51.84 103 ASP A C 1
ATOM 830 O O . ASP A 1 103 ? 10.908 -1.780 -28.424 1.00 51.84 103 ASP A O 1
ATOM 834 N N . THR A 1 104 ? 10.227 0.344 -28.634 1.00 51.25 104 THR A N 1
ATOM 835 C CA . THR A 1 104 ? 9.910 0.512 -27.216 1.00 51.25 104 THR A CA 1
ATOM 836 C C . THR A 1 104 ? 8.782 -0.462 -26.886 1.00 51.25 104 THR A C 1
ATOM 838 O O . THR A 1 104 ? 7.671 -0.307 -27.409 1.00 51.25 104 THR A O 1
ATOM 841 N N . PRO A 1 105 ? 9.027 -1.491 -26.050 1.00 48.47 105 PRO A N 1
ATOM 842 C CA . PRO A 1 105 ? 7.954 -2.362 -25.613 1.00 48.47 105 PRO A CA 1
ATOM 843 C C . PRO A 1 105 ? 6.922 -1.477 -24.920 1.00 48.47 105 PRO A C 1
ATOM 845 O O . PRO A 1 105 ? 7.222 -0.847 -23.900 1.00 48.47 105 PRO A O 1
ATOM 848 N N . LYS A 1 106 ? 5.718 -1.376 -25.497 1.00 48.22 106 LYS A N 1
ATOM 849 C CA . LYS A 1 106 ? 4.628 -0.628 -24.869 1.00 48.22 106 LYS A CA 1
ATOM 850 C C . LYS A 1 106 ? 4.474 -1.148 -23.437 1.00 48.22 106 LYS A C 1
ATOM 852 O O . LYS A 1 106 ? 4.455 -2.369 -23.256 1.00 48.22 106 LYS A O 1
ATOM 857 N N . PRO A 1 107 ? 4.371 -0.259 -22.431 1.00 47.75 107 PRO A N 1
ATOM 858 C CA . PRO A 1 107 ? 4.019 -0.670 -21.084 1.00 47.75 107 PRO A CA 1
ATOM 859 C C . PRO A 1 107 ? 2.827 -1.619 -21.172 1.00 47.75 107 PRO A C 1
ATOM 861 O O . PRO A 1 107 ? 1.780 -1.236 -21.701 1.00 47.75 107 PRO A O 1
ATOM 864 N N . LYS A 1 108 ? 2.963 -2.846 -20.664 1.00 47.94 108 LYS A N 1
ATOM 865 C CA . LYS A 1 108 ? 1.783 -3.607 -20.278 1.00 47.94 108 LYS A CA 1
ATOM 866 C C . LYS A 1 108 ? 1.173 -2.778 -19.155 1.00 47.94 108 LYS A C 1
ATOM 868 O O . LYS A 1 108 ? 1.694 -2.757 -18.048 1.00 47.94 108 LYS A O 1
ATOM 873 N N . SER A 1 109 ? 0.154 -1.986 -19.481 1.00 47.41 109 SER A N 1
ATOM 874 C CA . SER A 1 109 ? -0.699 -1.361 -18.481 1.00 47.41 109 SER A CA 1
ATOM 875 C C . SER A 1 109 ? -1.363 -2.523 -17.760 1.00 47.41 109 SER A C 1
ATOM 877 O O . SER A 1 109 ? -2.360 -3.078 -18.216 1.00 47.41 109 SER A O 1
ATOM 879 N N . SER A 1 110 ? -0.716 -2.998 -16.700 1.00 54.88 110 SER A N 1
ATOM 880 C CA . SER A 1 110 ? -1.371 -3.893 -15.778 1.00 54.88 110 SER A CA 1
ATOM 881 C C . SER A 1 110 ? -2.485 -3.048 -15.168 1.00 54.88 110 SER A C 1
ATOM 883 O O . SER A 1 110 ? -2.240 -1.963 -14.641 1.00 54.88 110 SER A O 1
ATOM 885 N N . ALA A 1 111 ? -3.728 -3.475 -15.388 1.00 57.00 111 ALA A N 1
ATOM 886 C CA . ALA A 1 111 ? -4.950 -2.775 -15.002 1.00 57.00 111 ALA A CA 1
ATOM 887 C C . ALA A 1 111 ? -5.152 -2.804 -13.477 1.00 57.00 111 ALA A C 1
ATOM 889 O O . ALA A 1 111 ? -6.217 -3.155 -12.978 1.00 57.00 111 ALA A O 1
ATOM 890 N N . HIS A 1 112 ? -4.097 -2.514 -12.723 1.00 62.44 112 HIS A N 1
ATOM 891 C CA . HIS A 1 112 ? -4.158 -2.341 -11.291 1.00 62.44 112 HIS A CA 1
ATOM 892 C C . HIS A 1 112 ? -4.681 -0.930 -11.055 1.00 62.44 112 HIS A C 1
ATOM 894 O O . HIS A 1 112 ? -4.012 0.041 -11.399 1.00 62.44 112 HIS A O 1
ATOM 900 N N . TRP A 1 113 ? -5.900 -0.846 -10.525 1.00 68.44 113 TRP A N 1
ATOM 901 C CA . TRP A 1 113 ? -6.586 0.399 -10.191 1.00 68.44 113 TRP A CA 1
ATOM 902 C C . TRP A 1 113 ? -6.213 0.798 -8.757 1.00 68.44 113 TRP A C 1
ATOM 904 O O . TRP A 1 113 ? -6.838 0.300 -7.813 1.00 68.44 113 TRP A O 1
ATOM 914 N N . PRO A 1 114 ? -5.192 1.654 -8.543 1.00 70.81 114 PRO A N 1
ATOM 915 C CA . PRO A 1 114 ? -4.866 2.148 -7.205 1.00 70.81 114 PRO A CA 1
ATOM 916 C C . PRO A 1 114 ? -6.070 2.833 -6.548 1.00 70.81 114 PRO A C 1
ATOM 918 O O . PRO A 1 114 ? -6.226 2.776 -5.330 1.00 70.81 114 PRO A O 1
ATOM 921 N N . GLU A 1 115 ? -6.961 3.423 -7.346 1.00 76.56 115 GLU A N 1
ATOM 922 C CA . GLU A 1 115 ? -8.186 4.086 -6.906 1.00 76.56 115 GLU A CA 1
ATOM 923 C C . GLU A 1 115 ? -9.081 3.154 -6.075 1.00 76.56 115 GLU A C 1
ATOM 925 O O . GLU A 1 115 ? -9.664 3.589 -5.083 1.00 76.56 115 GLU A O 1
ATOM 930 N N . THR A 1 116 ? -9.153 1.861 -6.413 1.00 81.88 116 THR A N 1
ATOM 931 C CA . THR A 1 116 ? -9.942 0.889 -5.644 1.00 81.88 116 THR A CA 1
ATOM 932 C C . THR A 1 116 ? -9.374 0.697 -4.241 1.00 81.88 116 THR A C 1
ATOM 934 O O . THR A 1 116 ? -10.132 0.700 -3.272 1.00 81.88 116 THR A O 1
ATOM 937 N N . LEU A 1 117 ? -8.048 0.586 -4.105 1.00 83.44 117 LEU A N 1
ATOM 938 C CA . LEU A 1 117 ? -7.407 0.444 -2.795 1.00 83.44 117 LEU A CA 1
ATOM 939 C C . LEU A 1 117 ? -7.579 1.710 -1.946 1.00 83.44 117 LEU A C 1
ATOM 941 O O . LEU A 1 117 ? -7.818 1.598 -0.747 1.00 83.44 117 LEU A O 1
ATOM 945 N N . TYR A 1 118 ? -7.549 2.898 -2.558 1.00 82.56 118 TYR A N 1
ATOM 946 C CA . TYR A 1 118 ? -7.848 4.155 -1.863 1.00 82.56 118 TYR A CA 1
ATOM 947 C C . TYR A 1 118 ? -9.283 4.213 -1.329 1.00 82.56 118 TYR A C 1
ATOM 949 O O . TYR A 1 118 ? -9.496 4.638 -0.195 1.00 82.56 118 TYR A O 1
ATOM 957 N N . ILE A 1 119 ? -10.271 3.780 -2.115 1.00 86.44 119 ILE A N 1
ATOM 958 C CA . ILE A 1 119 ? -11.673 3.759 -1.671 1.00 86.44 119 ILE A CA 1
ATOM 959 C C . ILE A 1 119 ? -11.833 2.815 -0.476 1.00 86.44 119 ILE A C 1
ATOM 961 O O . ILE A 1 119 ? -12.433 3.197 0.528 1.00 86.44 119 ILE A O 1
ATOM 965 N N . ILE A 1 120 ? -11.259 1.611 -0.558 1.00 87.94 120 ILE A N 1
ATOM 966 C CA . ILE A 1 120 ? -11.301 0.634 0.540 1.00 87.94 120 ILE A CA 1
ATOM 967 C C . ILE A 1 120 ? -10.615 1.208 1.785 1.00 87.94 120 ILE A C 1
ATOM 969 O O . ILE A 1 120 ? -11.165 1.108 2.876 1.00 87.94 120 ILE A O 1
ATOM 973 N N . PHE A 1 121 ? -9.471 1.874 1.623 1.00 85.75 121 PHE A N 1
ATOM 974 C CA . PHE A 1 121 ? -8.746 2.522 2.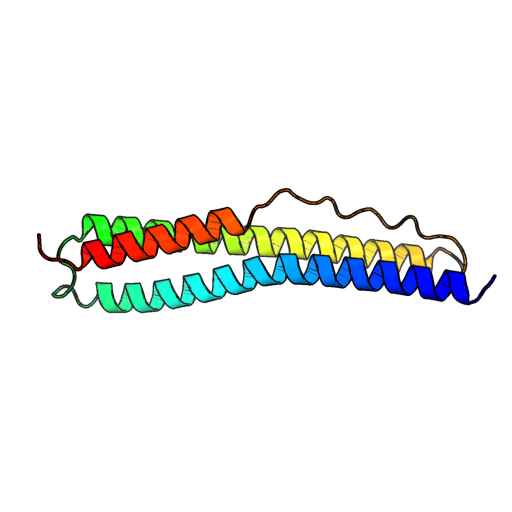715 1.00 85.75 121 PHE A CA 1
ATOM 975 C C . PHE A 1 121 ? -9.575 3.598 3.433 1.00 85.75 121 PHE A C 1
ATOM 977 O O . PHE A 1 121 ? -9.615 3.638 4.660 1.00 85.75 121 PHE A O 1
ATOM 984 N N . ILE A 1 122 ? -10.283 4.454 2.691 1.00 88.00 122 ILE A N 1
ATOM 985 C CA . ILE A 1 122 ? -11.154 5.484 3.283 1.00 88.00 122 ILE A CA 1
ATOM 986 C C . ILE A 1 122 ? -12.319 4.841 4.043 1.00 88.00 122 ILE A C 1
ATOM 988 O O . ILE A 1 122 ? -12.649 5.269 5.150 1.00 88.00 122 ILE A O 1
ATOM 992 N N . ILE A 1 123 ? -12.936 3.809 3.465 1.00 89.94 123 ILE A N 1
ATOM 993 C CA . ILE A 1 123 ? -14.023 3.063 4.111 1.00 89.94 123 ILE A CA 1
ATOM 994 C C . ILE A 1 123 ? -13.530 2.410 5.409 1.00 89.94 123 ILE A C 1
ATOM 996 O O . ILE A 1 123 ? -14.237 2.436 6.414 1.00 89.94 123 ILE A O 1
ATOM 1000 N N . ASP A 1 124 ? -12.312 1.878 5.416 1.00 88.19 124 ASP A N 1
ATOM 1001 C CA . ASP A 1 124 ? -11.704 1.261 6.593 1.00 88.19 124 ASP A CA 1
ATOM 1002 C C . ASP A 1 124 ? -11.460 2.273 7.727 1.00 88.19 124 ASP A C 1
ATOM 1004 O O . ASP A 1 124 ? -11.814 2.021 8.880 1.00 88.19 124 ASP A O 1
ATOM 1008 N N . ILE A 1 125 ? -10.981 3.482 7.402 1.00 87.44 125 ILE A N 1
ATOM 1009 C CA . ILE A 1 125 ? -10.880 4.584 8.375 1.00 87.44 125 ILE A CA 1
ATOM 1010 C C . ILE A 1 125 ? -12.250 4.896 8.993 1.00 87.44 125 ILE A C 1
ATOM 1012 O O . ILE A 1 125 ? -12.349 5.098 10.204 1.00 87.44 125 ILE A O 1
ATOM 1016 N N . LEU A 1 126 ? -13.317 4.925 8.188 1.00 88.94 126 LEU A N 1
ATOM 1017 C CA . LEU A 1 126 ? -14.670 5.153 8.699 1.00 88.94 126 LEU A CA 1
ATOM 1018 C C . LEU A 1 126 ? -15.113 4.027 9.640 1.00 88.94 126 LEU A C 1
ATOM 1020 O O . LEU A 1 126 ? -15.636 4.317 10.716 1.00 88.94 126 LEU A O 1
ATOM 1024 N N . PHE A 1 127 ? -14.863 2.762 9.285 1.00 85.69 127 PHE A N 1
ATOM 1025 C CA . PHE A 1 127 ? -15.145 1.620 10.161 1.00 85.69 127 PHE A CA 1
ATOM 1026 C C . PHE A 1 127 ? -14.415 1.720 11.495 1.00 85.69 127 PHE A C 1
ATOM 1028 O O . PHE A 1 127 ? -15.002 1.450 12.545 1.00 85.69 127 PHE A O 1
ATOM 1035 N N . PHE A 1 128 ? -13.162 2.163 11.480 1.00 85.25 128 PHE A N 1
ATOM 1036 C CA . PHE A 1 128 ? -12.429 2.383 12.712 1.00 85.25 128 PHE A CA 1
ATOM 1037 C C . PHE A 1 128 ? -13.010 3.499 13.563 1.00 85.25 128 PHE A C 1
ATOM 1039 O O . PHE A 1 128 ? -13.197 3.308 14.760 1.00 85.25 128 PHE A O 1
ATOM 1046 N N . ILE A 1 129 ? -13.335 4.650 12.975 1.00 86.31 129 ILE A N 1
ATOM 1047 C CA . ILE A 1 129 ? -13.941 5.756 13.725 1.00 86.31 129 ILE A CA 1
ATOM 1048 C C . ILE A 1 129 ? -15.258 5.294 14.359 1.00 86.31 129 ILE A C 1
ATOM 1050 O O . ILE A 1 129 ? -15.500 5.561 15.534 1.00 86.31 129 ILE A O 1
ATOM 1054 N N . LEU A 1 130 ? -16.070 4.531 13.622 1.00 86.12 130 LEU A N 1
ATOM 1055 C CA . LEU A 1 130 ? -17.290 3.919 14.153 1.00 86.12 130 LEU A CA 1
ATOM 1056 C C . LEU A 1 130 ? -17.006 2.946 15.307 1.00 86.12 130 LEU A C 1
ATOM 1058 O O . LEU A 1 130 ? -17.798 2.882 16.241 1.00 86.12 130 LEU A O 1
ATOM 1062 N N . SER A 1 131 ? -15.876 2.230 15.290 1.00 84.88 131 SER A N 1
ATOM 1063 C CA . SER A 1 131 ? -15.477 1.323 16.381 1.00 84.88 131 SER A CA 1
ATOM 1064 C C . SER A 1 131 ? -15.186 2.038 17.710 1.00 84.88 131 SER A C 1
ATOM 1066 O O . SER A 1 131 ? -15.266 1.424 18.779 1.00 84.88 131 SER A O 1
ATOM 1068 N N . LEU A 1 132 ? -14.870 3.336 17.646 1.00 84.25 132 LEU A N 1
ATOM 1069 C CA . LEU A 1 132 ? -14.619 4.192 18.807 1.00 84.25 132 LEU A CA 1
ATOM 1070 C C . LEU A 1 132 ? -15.903 4.820 19.368 1.00 84.25 132 LEU A C 1
ATOM 1072 O O . LEU A 1 132 ? -15.906 5.295 20.504 1.00 84.25 132 LEU A O 1
ATOM 1076 N N . LEU A 1 133 ? -16.992 4.844 18.594 1.00 83.12 133 LEU A N 1
ATOM 1077 C CA . LEU A 1 133 ? -18.260 5.406 19.043 1.00 83.12 133 LEU A CA 1
ATOM 1078 C C . LEU A 1 133 ? -18.993 4.436 19.966 1.00 83.12 133 LEU A C 1
ATOM 1080 O O . LEU A 1 133 ? -19.048 3.227 19.742 1.00 83.12 133 LEU A O 1
ATOM 1084 N N . LYS A 1 134 ? -19.591 5.004 21.010 1.00 68.00 134 LYS A N 1
ATOM 1085 C CA . LYS 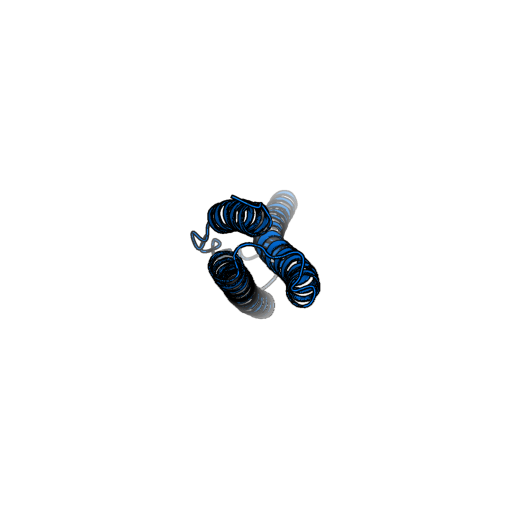A 1 134 ? -20.435 4.281 21.953 1.00 68.00 134 LYS A CA 1
ATOM 1086 C C . LYS A 1 134 ? -21.864 4.293 21.410 1.00 68.00 134 LYS A C 1
ATOM 1088 O O . LYS A 1 134 ? -22.486 5.354 21.399 1.00 68.00 134 LYS A O 1
ATOM 1093 N N . PHE A 1 135 ? -22.327 3.149 20.913 1.00 58.69 135 PHE A N 1
ATOM 1094 C CA . PHE A 1 135 ? -23.736 2.925 20.578 1.00 58.69 135 PHE A CA 1
ATOM 1095 C C . PHE A 1 135 ? -24.488 2.374 21.788 1.00 58.69 135 PHE A C 1
ATOM 1097 O O . PHE A 1 135 ? -23.879 1.578 22.541 1.00 58.69 135 PHE A O 1
#

Radius of gyration: 22.03 Å; Cα contacts (8 Å, |Δi|>4): 70; chains: 1; bounding box: 49×23×67 Å

Solvent-accessible surface area (backbone atoms only — not comparable to full-atom values): 7548 Å² total; per-residue (Å²): 131,64,68,66,59,57,52,53,51,51,51,53,53,51,50,53,50,50,56,51,50,58,56,46,49,51,30,49,51,49,24,51,52,34,50,53,51,47,54,55,47,54,56,50,58,72,41,58,89,54,51,64,32,64,67,47,41,52,52,30,53,52,49,43,53,48,52,26,52,52,26,45,50,52,34,52,52,55,52,49,55,51,50,54,50,52,51,50,51,54,51,49,59,72,73,48,69,95,85,66,88,75,82,72,76,72,78,79,76,70,87,73,60,66,66,57,58,52,53,51,52,55,52,39,53,51,45,36,56,56,15,47,47,82,129

Secondary structure (DSSP, 8-state):
--HHHHHHHHHHHHHHHHHHHHHHHHHHHHHHHHHHHHHHHHHHHH-TTT-S-HHHHHHHHHHHHHHHHHHHHHHHHHHHHHHHHHHHHHHHHHHS-TTSPP-----------HHHHHHHHHHHHHHHHHHHS--

Nearest PDB structures (foldseek):
  8iyj-assembly1_U4  TM=4.002E-01  e=1.874E+00  Mus musculus
  7rro-assembly1_B0  TM=3.922E-01  e=7.097E+00  Bos taurus

pLD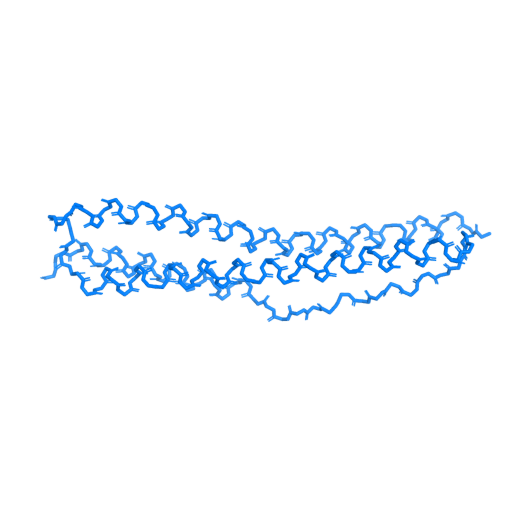DT: mean 72.2, std 13.09, range [47.41, 89.94]

Mean predicted aligned error: 11.35 Å